Protein AF-A0A1A6GQ51-F1 (afdb_monomer)

Mean predicted aligned error: 12.48 Å

Foldseek 3Di:
DDDDDDDDPPPCPPPVPPFDWDWDWDDDPNDIDTDIDGPVNVQVVVVVCCVPPNPCVGVVDDHDDDPVVVVPDPPDD

InterPro domains:
  IPR036871 PX domain superfamily [G3DSA:3.30.1520.10] (2-76)
  IPR036871 PX domain superfamily [SSF64268] (12-67)
  IPR051576 PX Domain-Containing Rho GAP [PTHR15729] (1-76)

Radius of gyration: 17.45 Å; Cα contacts (8 Å, |Δi|>4): 44; chains: 1; bounding box: 48×33×46 Å

Organism: Neotoma lepida (NCBI:txid56216)

Structure (mmCIF, N/CA/C/O backbone):
data_AF-A0A1A6GQ51-F1
#
_entry.id   AF-A0A1A6GQ51-F1
#
loop_
_atom_site.group_PDB
_atom_site.id
_atom_site.type_symbol
_atom_site.label_atom_id
_atom_site.label_alt_id
_atom_site.label_comp_id
_atom_site.label_asym_id
_atom_site.label_entity_id
_atom_site.label_seq_id
_atom_site.pdbx_PDB_ins_code
_atom_site.Cartn_x
_atom_site.Cartn_y
_atom_site.Cartn_z
_atom_site.occupancy
_atom_site.B_iso_or_equiv
_atom_site.auth_seq_id
_atom_site.auth_comp_id
_atom_site.auth_asym_id
_atom_site.auth_atom_id
_atom_site.pdbx_PDB_model_num
ATOM 1 N N . LEU A 1 1 ? 34.626 -7.411 15.490 1.00 39.19 1 LEU A N 1
ATOM 2 C CA . LEU A 1 1 ? 34.182 -8.111 14.269 1.00 39.19 1 LEU A CA 1
ATOM 3 C C . LEU A 1 1 ? 33.878 -7.042 13.241 1.00 39.19 1 LEU A C 1
ATOM 5 O O . LEU A 1 1 ? 32.849 -6.387 13.336 1.00 39.19 1 LEU A O 1
ATOM 9 N N . SER A 1 2 ?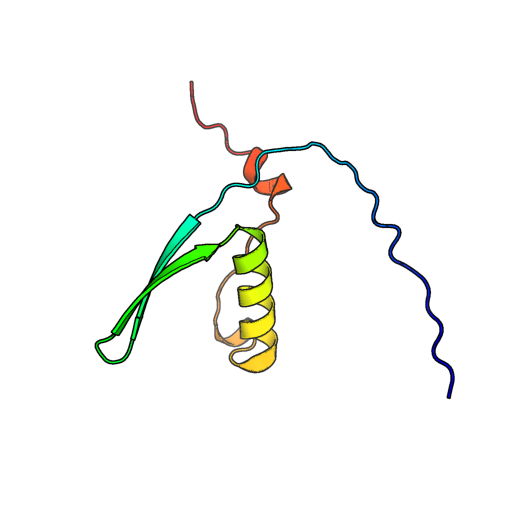 34.848 -6.777 12.375 1.00 38.03 2 SER A N 1
ATOM 10 C CA . SER A 1 2 ? 34.703 -5.867 11.244 1.00 38.03 2 SER A CA 1
ATOM 11 C C . SER A 1 2 ? 33.933 -6.586 10.142 1.00 38.03 2 SER A C 1
ATOM 13 O O . SER A 1 2 ? 34.243 -7.739 9.854 1.00 38.03 2 SER A O 1
ATOM 15 N N . LEU A 1 3 ? 32.971 -5.907 9.528 1.00 41.22 3 LEU A N 1
ATOM 16 C CA . LEU A 1 3 ? 32.426 -6.265 8.222 1.00 41.22 3 LEU A CA 1
ATOM 17 C C . LEU A 1 3 ? 32.485 -4.995 7.375 1.00 41.22 3 LEU A C 1
ATOM 19 O O . LEU A 1 3 ? 31.652 -4.102 7.506 1.00 41.22 3 LEU A O 1
ATOM 23 N N . SER A 1 4 ? 33.562 -4.898 6.600 1.00 46.47 4 SER A N 1
ATOM 24 C CA . SER A 1 4 ? 33.672 -4.002 5.454 1.00 46.47 4 SER A CA 1
ATOM 25 C C . SER A 1 4 ? 33.113 -4.730 4.240 1.00 46.47 4 SER A C 1
ATOM 27 O O . SER A 1 4 ? 33.502 -5.871 4.040 1.00 46.47 4 SER A O 1
ATOM 29 N N . GLU A 1 5 ? 32.276 -4.050 3.458 1.00 43.53 5 GLU A N 1
ATOM 30 C CA . GLU A 1 5 ? 31.927 -4.294 2.043 1.00 43.53 5 GLU A CA 1
ATOM 31 C C . GLU A 1 5 ? 31.061 -3.077 1.647 1.00 43.53 5 GLU A C 1
ATOM 33 O O . GLU A 1 5 ? 29.874 -3.003 1.943 1.00 43.53 5 GLU A O 1
ATOM 38 N N . GLU A 1 6 ? 31.656 -1.919 1.351 1.00 46.25 6 GLU A N 1
ATOM 39 C CA . GLU A 1 6 ? 32.010 -1.498 -0.014 1.00 46.25 6 GLU A CA 1
ATOM 40 C C . GLU A 1 6 ? 31.109 -2.117 -1.093 1.00 46.25 6 GLU A C 1
ATOM 42 O O . GLU A 1 6 ? 31.329 -3.244 -1.513 1.00 46.25 6 GLU A O 1
ATOM 47 N N . GLN A 1 7 ? 30.093 -1.356 -1.511 1.00 44.44 7 GLN A N 1
ATOM 48 C CA . GLN A 1 7 ? 29.651 -1.150 -2.898 1.00 44.44 7 GLN A CA 1
ATOM 49 C C . GLN A 1 7 ? 28.198 -0.677 -2.893 1.00 44.44 7 GLN A C 1
ATOM 51 O O . GLN A 1 7 ? 27.259 -1.463 -2.808 1.00 44.44 7 GLN A O 1
ATOM 56 N N . ASN A 1 8 ? 28.004 0.626 -3.057 1.00 40.25 8 ASN A N 1
ATOM 57 C CA . ASN A 1 8 ? 26.998 1.078 -4.006 1.00 40.25 8 ASN A CA 1
ATOM 58 C C . ASN A 1 8 ? 27.389 2.484 -4.443 1.00 40.25 8 ASN A C 1
ATOM 60 O O . ASN A 1 8 ? 27.003 3.480 -3.831 1.00 40.25 8 ASN A O 1
ATOM 64 N N . GLU A 1 9 ? 28.232 2.538 -5.472 1.00 38.56 9 GLU A N 1
ATOM 65 C CA . GLU A 1 9 ? 28.338 3.697 -6.347 1.00 38.56 9 GLU A CA 1
ATOM 66 C C . GLU A 1 9 ? 26.914 4.030 -6.802 1.00 38.56 9 GLU A C 1
ATOM 68 O O . GLU A 1 9 ? 26.374 3.428 -7.732 1.00 38.56 9 GLU A O 1
ATOM 73 N N . VAL A 1 10 ? 26.267 4.958 -6.093 1.00 44.03 10 VAL A N 1
ATOM 74 C CA . VAL A 1 10 ? 25.039 5.595 -6.547 1.00 44.03 10 VAL A CA 1
ATOM 75 C C . VAL A 1 10 ? 25.449 6.397 -7.769 1.00 44.03 10 VAL A C 1
ATOM 77 O O . VAL A 1 10 ? 25.808 7.572 -7.678 1.00 44.03 10 VAL A O 1
ATOM 80 N N . MET A 1 11 ? 25.428 5.732 -8.920 1.00 45.22 11 MET A N 1
ATOM 81 C CA . MET A 1 11 ? 25.460 6.359 -10.223 1.00 45.22 11 MET A CA 1
ATOM 82 C C . MET A 1 11 ? 24.204 7.223 -10.304 1.00 45.22 11 MET A C 1
ATOM 84 O O . MET A 1 11 ? 23.117 6.777 -10.672 1.00 45.22 11 MET A O 1
ATOM 88 N N . LYS A 1 12 ? 24.357 8.471 -9.852 1.00 49.41 12 LYS A N 1
ATOM 89 C CA . LYS A 1 12 ? 23.394 9.554 -9.995 1.00 49.41 12 LYS A CA 1
ATOM 90 C C . LYS A 1 12 ? 23.307 9.896 -11.476 1.00 49.41 12 LYS A C 1
ATOM 92 O O . LYS A 1 12 ? 23.807 10.925 -11.921 1.00 49.41 12 LYS A O 1
ATOM 97 N N . ASN A 1 13 ? 22.626 9.048 -12.235 1.00 43.41 13 ASN A N 1
ATOM 98 C CA . ASN A 1 13 ? 22.089 9.423 -13.532 1.00 43.41 13 ASN A CA 1
ATOM 99 C C . ASN A 1 13 ? 20.837 10.254 -13.256 1.00 43.41 13 ASN A C 1
ATOM 101 O O . ASN A 1 13 ? 19.709 9.795 -13.413 1.00 43.41 13 ASN A O 1
ATOM 105 N N . GLY A 1 14 ? 21.068 11.473 -12.764 1.00 47.66 14 GLY A N 1
ATOM 106 C CA . GLY A 1 14 ? 20.052 12.490 -12.543 1.00 47.66 14 GLY A CA 1
ATOM 107 C C . GLY A 1 14 ? 19.529 12.997 -13.879 1.00 47.66 14 GLY A C 1
ATOM 108 O O . GLY A 1 14 ? 19.863 14.092 -14.316 1.00 47.66 14 GLY A O 1
ATOM 109 N N . CYS A 1 15 ? 18.695 12.197 -14.540 1.00 46.84 15 CYS A N 1
ATOM 110 C CA . CYS A 1 15 ? 17.580 12.775 -15.261 1.00 46.84 15 CYS A CA 1
ATOM 111 C C . CYS A 1 15 ? 16.586 13.165 -14.169 1.00 46.84 15 CYS A C 1
ATOM 113 O O . CYS A 1 15 ? 15.950 12.281 -13.601 1.00 46.84 15 CYS A O 1
ATOM 115 N N . GLU A 1 16 ? 16.494 14.458 -13.844 1.00 50.84 16 GLU A N 1
ATOM 116 C CA . GLU A 1 16 ? 15.464 15.033 -12.964 1.00 50.84 16 GLU A CA 1
ATOM 117 C C . GLU A 1 16 ? 14.082 14.876 -13.635 1.00 50.84 16 GLU A C 1
ATOM 119 O O . GLU A 1 16 ? 13.412 15.835 -14.019 1.00 50.84 16 GLU A O 1
ATOM 124 N N . SER A 1 17 ? 13.668 13.631 -13.862 1.00 63.00 17 SER A N 1
ATOM 125 C CA . SER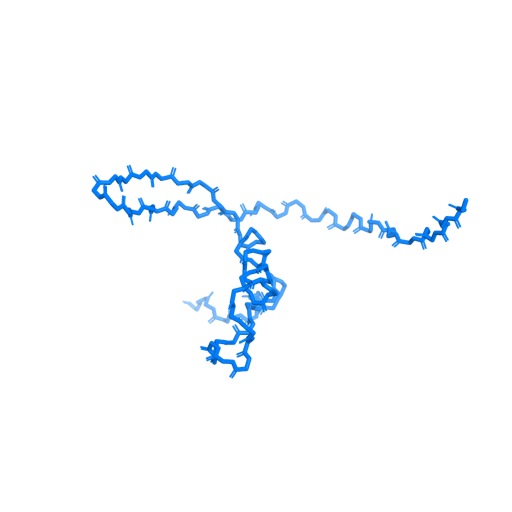 A 1 17 ? 12.300 13.282 -14.186 1.00 63.00 17 SER A CA 1
ATOM 126 C C . SER A 1 17 ? 11.509 13.573 -12.926 1.00 63.00 17 SER A C 1
ATOM 128 O O . SER A 1 17 ? 11.793 12.993 -11.881 1.00 63.00 17 SER A O 1
ATOM 130 N N . LYS A 1 18 ? 10.548 14.501 -13.003 1.00 70.56 18 LYS A N 1
ATOM 131 C CA . LYS A 1 18 ? 9.586 14.720 -11.918 1.00 70.56 18 LYS A CA 1
ATOM 132 C C . LYS A 1 18 ? 8.974 13.368 -11.559 1.00 70.56 18 LYS A C 1
ATOM 134 O O . LYS A 1 18 ? 8.183 12.832 -12.332 1.00 70.56 18 LYS A O 1
ATOM 139 N N . GLU A 1 19 ? 9.380 12.816 -10.421 1.00 79.25 19 GLU A N 1
ATOM 140 C CA . GLU A 1 19 ? 8.855 11.553 -9.922 1.00 79.25 19 GLU A CA 1
ATOM 141 C C . GLU A 1 19 ? 7.344 11.713 -9.717 1.00 79.25 19 GLU A C 1
ATOM 143 O O . GLU A 1 19 ? 6.888 12.649 -9.051 1.00 79.25 19 GLU A O 1
ATOM 148 N N . LEU A 1 20 ? 6.554 10.844 -10.351 1.00 88.31 20 LEU A N 1
ATOM 149 C CA . LEU A 1 20 ? 5.105 10.870 -10.197 1.00 88.31 20 LEU A CA 1
ATOM 150 C C . LEU A 1 20 ? 4.747 10.501 -8.756 1.00 88.31 20 LEU A C 1
ATOM 152 O O . LEU A 1 20 ? 5.206 9.490 -8.220 1.00 88.31 20 LEU A O 1
ATOM 156 N N . VAL A 1 21 ? 3.893 11.322 -8.145 1.00 93.75 21 VAL A N 1
ATOM 157 C CA . VAL A 1 21 ? 3.391 11.107 -6.787 1.00 93.75 21 VAL A CA 1
ATOM 158 C C . VAL A 1 21 ? 1.907 10.778 -6.847 1.00 93.75 21 VAL A C 1
ATOM 160 O O . VAL A 1 21 ? 1.107 11.533 -7.397 1.00 93.75 21 VAL A O 1
ATOM 163 N N . TYR A 1 22 ? 1.542 9.672 -6.214 1.00 95.00 22 TYR A N 1
ATOM 164 C CA . TYR A 1 22 ? 0.183 9.179 -6.078 1.00 95.00 22 TYR A CA 1
ATOM 165 C C . TYR A 1 22 ? -0.401 9.611 -4.732 1.00 95.00 22 TYR A C 1
ATOM 167 O O . TYR A 1 22 ? 0.255 9.528 -3.689 1.00 95.00 22 TYR A O 1
ATOM 175 N N . LEU A 1 23 ? -1.656 10.062 -4.750 1.00 97.50 23 LEU A N 1
ATOM 176 C CA . LEU A 1 23 ? -2.451 10.274 -3.542 1.00 97.50 23 LEU A CA 1
ATOM 177 C C . LEU A 1 23 ? -3.218 8.989 -3.242 1.00 97.50 23 LEU A C 1
ATOM 179 O O . LEU A 1 23 ? -4.128 8.625 -3.981 1.00 97.50 23 LEU A O 1
ATOM 183 N N . VAL A 1 24 ? -2.857 8.304 -2.160 1.00 97.62 24 VAL A N 1
ATOM 184 C CA . VAL A 1 24 ? -3.498 7.049 -1.756 1.00 97.62 24 VAL A CA 1
ATOM 185 C C . VAL A 1 24 ? -4.381 7.309 -0.553 1.00 97.62 24 VAL A C 1
ATOM 187 O O . VAL A 1 24 ? -3.895 7.737 0.496 1.00 97.62 24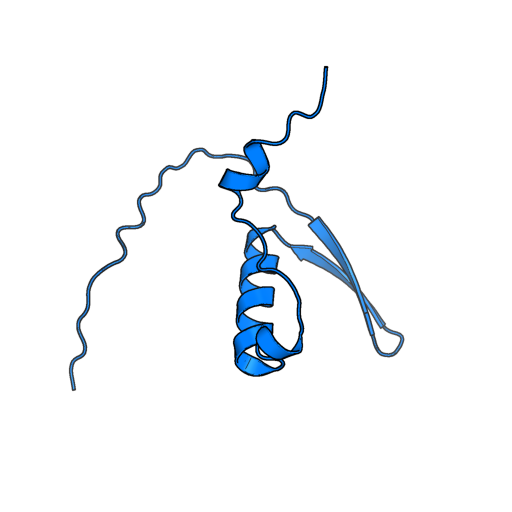 VAL A O 1
ATOM 190 N N . GLN A 1 25 ? -5.673 7.026 -0.686 1.00 97.88 25 GLN A N 1
ATOM 191 C CA . GLN A 1 25 ? -6.586 7.019 0.447 1.00 97.88 25 GLN A CA 1
ATOM 192 C C . GLN A 1 25 ? -6.474 5.684 1.184 1.00 97.88 25 GLN A C 1
ATOM 194 O O . GLN A 1 25 ? -6.735 4.623 0.624 1.00 97.88 25 GLN A O 1
ATOM 199 N N . ILE A 1 26 ? -6.112 5.745 2.459 1.00 97.19 26 ILE A N 1
ATOM 200 C CA . ILE A 1 26 ? -6.107 4.596 3.359 1.00 97.19 26 ILE A CA 1
ATOM 201 C C . ILE A 1 26 ? -7.391 4.640 4.178 1.00 97.19 26 ILE A C 1
ATOM 203 O O . ILE A 1 26 ? -7.765 5.701 4.679 1.00 97.19 26 ILE A O 1
ATOM 207 N N . ALA A 1 27 ? -8.071 3.503 4.316 1.00 97.75 27 ALA A N 1
ATOM 208 C CA . ALA A 1 27 ? -9.250 3.366 5.162 1.00 97.75 27 ALA A CA 1
ATOM 209 C C . ALA A 1 27 ? -9.177 2.061 5.962 1.00 97.75 27 ALA A C 1
ATOM 211 O O . ALA A 1 27 ? -9.008 0.984 5.395 1.00 97.75 27 ALA A O 1
ATOM 212 N N . CYS A 1 28 ? -9.273 2.153 7.288 1.00 97.00 28 CYS A N 1
ATOM 213 C CA . CYS A 1 28 ? -9.236 1.002 8.189 1.00 97.00 28 CYS A CA 1
ATOM 214 C C . CYS A 1 28 ? -9.891 1.357 9.530 1.00 97.00 28 CYS A C 1
ATOM 216 O O . CYS A 1 28 ? -9.694 2.459 10.042 1.00 97.00 28 CYS A O 1
ATOM 218 N N . GLN A 1 29 ? -10.664 0.425 10.104 1.00 96.56 29 GLN A N 1
ATOM 219 C CA . GLN A 1 29 ? -11.305 0.570 11.424 1.00 96.56 29 GLN A CA 1
ATOM 220 C C . GLN A 1 29 ? -12.073 1.899 11.597 1.00 96.56 29 GLN A C 1
ATOM 222 O O . GLN A 1 29 ? -11.948 2.583 12.610 1.00 96.56 29 GLN A O 1
ATOM 227 N N . GLY A 1 30 ? -12.835 2.303 10.574 1.00 97.25 30 GLY A N 1
ATOM 228 C CA . GLY A 1 30 ? -13.640 3.532 10.598 1.00 97.25 30 GLY A CA 1
ATOM 229 C C . GLY A 1 30 ? -12.847 4.842 10.486 1.00 97.25 30 GLY A C 1
ATOM 230 O O . GLY A 1 30 ? -13.435 5.915 10.567 1.00 97.25 30 GLY A O 1
ATOM 231 N N . LYS A 1 31 ? -11.526 4.781 10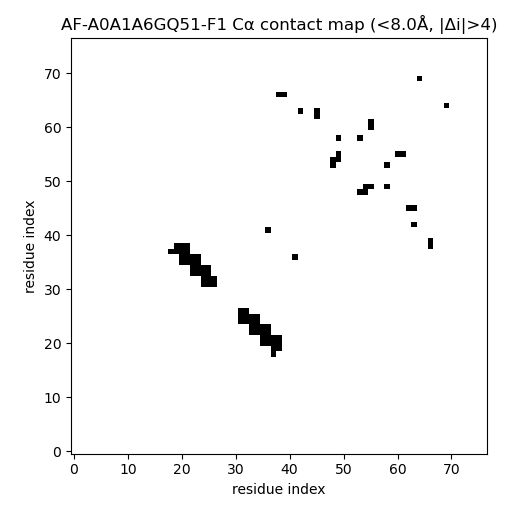.284 1.00 98.00 31 LYS A N 1
ATOM 232 C CA . LYS A 1 31 ? -10.660 5.943 1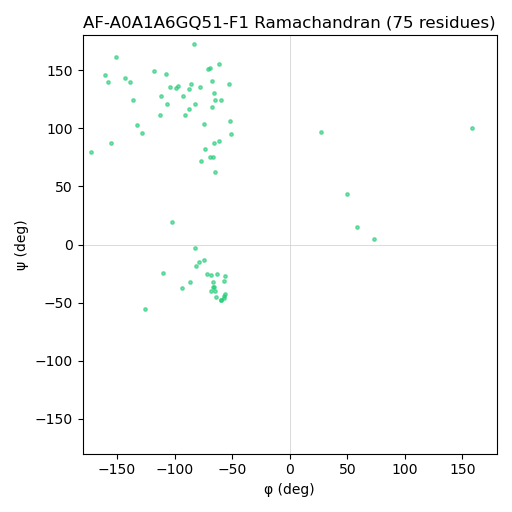0.043 1.00 98.00 31 LYS A CA 1
ATOM 233 C C . LYS A 1 31 ? -10.223 5.973 8.583 1.00 98.00 31 LYS A C 1
ATOM 235 O O . LYS A 1 31 ? -10.006 4.918 7.988 1.00 98.00 31 LYS A O 1
ATOM 240 N N . SER A 1 32 ? -10.045 7.170 8.025 1.00 98.19 32 SER A N 1
ATOM 241 C CA . SER A 1 32 ? -9.454 7.342 6.698 1.00 98.19 32 SER A CA 1
ATOM 242 C C . SER A 1 32 ? -8.565 8.581 6.623 1.00 98.19 32 SER A C 1
ATOM 244 O O . SER A 1 32 ? -8.853 9.594 7.257 1.00 98.19 32 SER A O 1
ATOM 246 N N . TRP A 1 33 ? -7.467 8.482 5.875 1.00 98.19 33 TRP A N 1
ATOM 247 C CA . TRP A 1 33 ? -6.530 9.574 5.612 1.00 98.19 33 TRP A CA 1
ATOM 248 C C . TRP A 1 33 ? -5.862 9.377 4.248 1.00 98.19 33 TRP A C 1
ATOM 250 O O . TRP A 1 33 ? -5.857 8.275 3.702 1.00 98.19 33 TRP A O 1
ATOM 260 N N . ILE A 1 34 ? -5.293 10.448 3.696 1.00 98.19 34 ILE A N 1
ATOM 261 C CA . ILE A 1 34 ? -4.573 10.415 2.419 1.00 98.19 34 ILE A CA 1
ATOM 262 C C . ILE A 1 34 ? -3.071 10.466 2.691 1.00 98.19 34 ILE A C 1
ATOM 264 O O . ILE A 1 34 ? -2.608 11.273 3.497 1.00 98.19 34 ILE A O 1
ATOM 268 N N . VAL A 1 35 ? -2.305 9.628 1.996 1.00 97.81 35 VAL A N 1
ATOM 269 C CA . VAL A 1 35 ? -0.838 9.666 1.977 1.00 97.81 35 VAL A CA 1
ATOM 270 C C . VAL A 1 35 ? -0.330 9.944 0.565 1.00 97.81 35 VAL A C 1
ATOM 272 O O . VAL A 1 35 ? -0.958 9.557 -0.418 1.00 97.81 35 VAL A O 1
ATOM 275 N N . LYS A 1 36 ? 0.817 10.617 0.469 1.00 97.12 36 LYS A N 1
ATOM 276 C CA . LYS A 1 36 ? 1.553 10.805 -0.786 1.00 97.12 36 LYS A CA 1
ATOM 277 C C . LYS A 1 36 ? 2.585 9.694 -0.914 1.00 97.12 36 LYS A C 1
ATOM 279 O O . LYS A 1 36 ? 3.332 9.485 0.039 1.00 97.12 36 LYS A O 1
ATOM 284 N N . ARG A 1 37 ? 2.608 8.991 -2.044 1.00 97.12 37 ARG A N 1
ATOM 285 C CA . ARG A 1 37 ? 3.546 7.893 -2.307 1.00 97.12 37 ARG A CA 1
ATOM 286 C C . ARG A 1 37 ? 4.064 7.948 -3.725 1.00 97.12 37 ARG A C 1
ATOM 288 O O . ARG A 1 37 ? 3.290 8.230 -4.636 1.00 97.12 37 ARG A O 1
ATOM 295 N N . SER A 1 38 ? 5.345 7.681 -3.912 1.00 94.19 38 SER A N 1
ATOM 296 C CA . SER A 1 38 ? 5.875 7.457 -5.250 1.00 94.19 38 SER A CA 1
ATOM 297 C C . SER A 1 38 ? 5.663 6.012 -5.697 1.00 94.19 38 SER A C 1
ATOM 299 O O . SER A 1 38 ? 5.209 5.160 -4.930 1.00 94.19 38 SER A O 1
ATOM 301 N N . TYR A 1 39 ? 5.973 5.720 -6.958 1.00 93.50 39 TYR A N 1
ATOM 302 C CA . TYR A 1 39 ? 5.928 4.343 -7.440 1.00 93.50 39 TYR A CA 1
ATOM 303 C C . TYR A 1 39 ? 6.986 3.455 -6.756 1.00 93.50 39 TYR A C 1
ATOM 305 O O . TYR A 1 39 ? 6.705 2.304 -6.415 1.00 93.50 39 TYR A O 1
ATOM 313 N N . GLU A 1 40 ? 8.173 3.998 -6.468 1.00 94.50 40 GLU A N 1
ATOM 314 C CA . GLU A 1 40 ? 9.223 3.262 -5.754 1.00 94.50 40 GLU A CA 1
ATOM 315 C C . GLU A 1 40 ? 8.830 2.955 -4.299 1.00 94.50 40 GLU A C 1
ATOM 317 O O . GLU A 1 40 ? 9.140 1.869 -3.805 1.00 94.50 40 GLU A O 1
ATOM 322 N N . ASP A 1 41 ? 8.051 3.822 -3.636 1.00 95.56 41 ASP A N 1
ATOM 323 C CA . ASP A 1 41 ? 7.468 3.501 -2.324 1.00 95.56 41 ASP A CA 1
ATOM 324 C C . ASP A 1 41 ? 6.621 2.216 -2.369 1.00 95.56 41 ASP A C 1
ATOM 326 O O . ASP A 1 41 ? 6.705 1.377 -1.465 1.00 95.56 41 ASP A O 1
ATOM 330 N N . PHE A 1 42 ? 5.801 2.036 -3.413 1.00 95.44 42 PHE A N 1
ATOM 331 C CA . PHE A 1 42 ? 4.988 0.826 -3.566 1.00 95.44 42 PHE A CA 1
ATOM 332 C C . PHE A 1 42 ? 5.843 -0.410 -3.811 1.00 95.44 42 PHE A C 1
ATOM 334 O O . PHE A 1 42 ? 5.535 -1.472 -3.274 1.00 95.44 42 PHE A O 1
ATOM 341 N N . ARG A 1 43 ? 6.938 -0.283 -4.565 1.00 94.81 43 ARG A N 1
ATOM 342 C CA . ARG A 1 43 ? 7.872 -1.392 -4.813 1.00 94.81 43 ARG A CA 1
ATOM 343 C C . ARG A 1 43 ? 8.576 -1.841 -3.536 1.00 94.81 43 ARG A C 1
ATOM 345 O O . ARG A 1 43 ? 8.711 -3.039 -3.294 1.00 94.81 43 ARG A O 1
ATOM 352 N N . VAL A 1 44 ? 8.965 -0.899 -2.678 1.00 95.12 44 VAL A N 1
ATOM 353 C CA . VAL A 1 44 ? 9.524 -1.212 -1.353 1.00 95.12 44 VAL A CA 1
ATOM 354 C C . VAL A 1 44 ? 8.485 -1.906 -0.472 1.00 95.12 44 VAL A C 1
ATOM 356 O O . VAL A 1 44 ? 8.798 -2.919 0.158 1.00 95.12 44 VAL A O 1
ATOM 359 N N . LEU A 1 45 ? 7.245 -1.407 -0.449 1.00 95.12 45 LEU A N 1
ATOM 360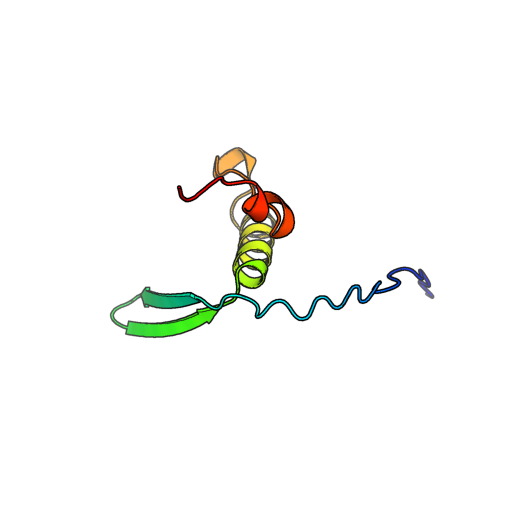 C CA . LEU A 1 45 ? 6.152 -2.041 0.290 1.00 95.12 45 LEU A CA 1
ATOM 361 C C . LEU A 1 45 ? 5.897 -3.472 -0.194 1.00 95.12 45 LEU A C 1
ATOM 363 O O . LEU A 1 45 ? 5.815 -4.379 0.629 1.00 95.12 45 LEU A O 1
ATOM 367 N N . ASP A 1 46 ? 5.803 -3.677 -1.506 1.00 94.94 46 ASP A N 1
ATOM 368 C CA . ASP A 1 46 ? 5.605 -4.981 -2.137 1.00 94.94 46 ASP A CA 1
ATOM 369 C C . ASP A 1 46 ? 6.717 -5.965 -1.743 1.00 94.94 46 ASP A C 1
ATOM 371 O O . ASP A 1 46 ? 6.431 -7.079 -1.299 1.00 94.94 46 ASP A O 1
ATOM 375 N N . LYS A 1 47 ? 7.983 -5.535 -1.780 1.00 93.88 47 LYS A N 1
ATOM 376 C CA . LYS A 1 47 ? 9.114 -6.346 -1.310 1.00 93.88 47 LYS A CA 1
ATOM 377 C C . LYS A 1 47 ? 8.983 -6.714 0.171 1.00 93.88 47 LYS A C 1
ATOM 379 O O . LYS A 1 47 ? 9.161 -7.876 0.524 1.00 93.88 47 LYS A O 1
ATOM 384 N N . HIS A 1 48 ? 8.676 -5.756 1.046 1.00 95.50 48 HIS A N 1
ATOM 385 C CA . HIS A 1 48 ? 8.566 -6.014 2.487 1.00 95.50 48 HIS A CA 1
ATOM 386 C C . HIS A 1 48 ? 7.366 -6.891 2.845 1.00 95.50 48 HIS A C 1
ATOM 388 O O . HIS A 1 48 ? 7.493 -7.792 3.673 1.0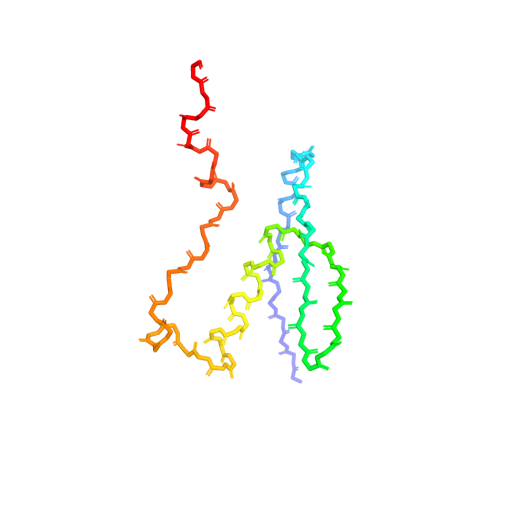0 95.50 48 HIS A O 1
ATOM 394 N N . LEU A 1 49 ? 6.221 -6.680 2.199 1.00 94.75 49 LEU A N 1
ATOM 395 C CA . LEU A 1 49 ? 5.033 -7.508 2.384 1.00 94.75 49 LEU A CA 1
ATOM 396 C C . LEU A 1 49 ? 5.353 -8.974 2.088 1.00 94.75 49 LEU A C 1
ATOM 398 O O . LEU A 1 49 ? 5.004 -9.851 2.884 1.00 94.75 49 LEU A O 1
ATOM 402 N N . HIS A 1 50 ? 6.075 -9.221 0.992 1.00 94.88 50 HIS A N 1
ATOM 403 C CA . HIS A 1 50 ? 6.403 -10.577 0.573 1.00 94.88 50 HIS A CA 1
ATOM 404 C C . HIS A 1 50 ? 7.561 -11.226 1.344 1.00 94.88 50 HIS A C 1
ATOM 406 O O . HIS A 1 50 ? 7.709 -12.445 1.307 1.00 94.88 50 HIS A O 1
ATOM 412 N N . LEU A 1 51 ? 8.354 -10.442 2.077 1.00 91.88 51 LEU A N 1
ATOM 413 C CA . LEU A 1 51 ? 9.371 -10.959 2.997 1.00 91.88 51 LEU A CA 1
ATOM 414 C C . LEU A 1 51 ? 8.812 -11.265 4.392 1.00 91.88 51 LEU A C 1
ATOM 416 O O . LEU A 1 51 ? 9.313 -12.168 5.058 1.00 91.88 51 LEU A O 1
ATOM 420 N N . CYS A 1 52 ? 7.811 -10.510 4.850 1.00 88.38 52 CYS A N 1
ATOM 421 C CA . CYS A 1 52 ? 7.396 -10.526 6.255 1.00 88.38 52 CYS A CA 1
ATOM 422 C C . CYS A 1 52 ? 6.033 -11.168 6.521 1.00 88.38 52 CYS A C 1
ATOM 424 O O . CYS A 1 52 ? 5.788 -11.581 7.652 1.00 88.38 52 CYS A O 1
ATOM 426 N N . ILE A 1 53 ? 5.131 -11.209 5.536 1.00 88.06 53 ILE A N 1
ATOM 427 C CA . ILE A 1 53 ? 3.731 -11.599 5.769 1.00 88.06 53 ILE A CA 1
ATOM 428 C C . ILE A 1 53 ? 3.316 -12.740 4.842 1.00 88.06 53 ILE A C 1
ATOM 430 O O . ILE A 1 53 ? 2.884 -13.787 5.317 1.00 88.06 53 ILE A O 1
ATOM 434 N N . TYR A 1 54 ? 3.472 -12.559 3.529 1.00 86.75 54 TYR A N 1
ATOM 435 C CA . TYR A 1 54 ? 3.043 -13.536 2.528 1.00 86.75 54 TYR A CA 1
ATOM 436 C C . TYR A 1 54 ? 4.145 -13.768 1.507 1.00 86.75 54 TYR A C 1
ATOM 438 O O . TYR A 1 54 ? 4.292 -12.954 0.608 1.00 86.75 54 TYR A O 1
ATOM 446 N N . ASP A 1 55 ? 4.889 -14.874 1.582 1.00 90.75 55 ASP A N 1
ATOM 447 C CA . ASP A 1 55 ? 5.822 -15.223 0.498 1.00 90.75 55 ASP A CA 1
ATOM 448 C C . ASP A 1 55 ? 5.072 -15.216 -0.848 1.00 90.75 55 ASP A C 1
ATOM 450 O O . ASP A 1 55 ? 3.917 -15.644 -0.942 1.00 90.75 55 ASP A O 1
ATOM 454 N N . ARG A 1 56 ? 5.707 -14.666 -1.889 1.00 92.94 56 ARG A N 1
ATOM 455 C CA . ARG A 1 56 ? 5.076 -14.409 -3.194 1.00 92.94 56 ARG A CA 1
ATOM 456 C C . ARG A 1 56 ? 4.476 -15.662 -3.830 1.00 92.94 56 ARG A C 1
ATOM 458 O O . ARG A 1 56 ? 3.485 -15.575 -4.552 1.00 92.94 56 ARG A O 1
ATOM 465 N N . ARG A 1 57 ? 5.016 -16.839 -3.512 1.00 90.38 57 ARG A N 1
ATOM 466 C CA . ARG A 1 57 ? 4.462 -18.126 -3.952 1.00 90.38 57 ARG A CA 1
ATOM 467 C C . ARG A 1 57 ? 3.057 -18.378 -3.400 1.00 90.38 57 ARG A C 1
ATOM 469 O O . ARG A 1 57 ? 2.294 -19.098 -4.031 1.00 90.38 57 ARG A O 1
ATOM 476 N N . PHE A 1 58 ? 2.707 -17.779 -2.262 1.00 91.50 58 PHE A N 1
ATOM 477 C CA . PHE A 1 58 ? 1.377 -17.871 -1.658 1.00 91.50 58 PHE A CA 1
ATOM 478 C C . PHE A 1 58 ? 0.457 -16.717 -2.061 1.00 91.50 58 PHE A C 1
ATOM 480 O O . PHE A 1 58 ? -0.729 -16.961 -2.277 1.00 91.50 58 PHE A O 1
ATOM 487 N N . SER A 1 59 ? 0.971 -15.485 -2.187 1.00 90.38 59 SER A N 1
ATOM 488 C CA . SER A 1 59 ? 0.147 -14.341 -2.616 1.00 90.38 59 SER A CA 1
ATOM 489 C C . SER A 1 59 ? -0.294 -14.445 -4.078 1.00 90.38 59 SER A C 1
ATOM 491 O O . SER A 1 59 ? -1.328 -13.890 -4.437 1.00 90.38 59 SER A O 1
ATOM 493 N N . GLN A 1 60 ? 0.484 -15.153 -4.911 1.00 90.50 60 GLN A N 1
ATOM 494 C CA . GLN A 1 60 ? 0.282 -15.293 -6.360 1.00 90.50 60 GLN A CA 1
ATOM 495 C C . GLN A 1 60 ? 0.287 -13.951 -7.118 1.00 90.50 60 GLN A C 1
ATOM 497 O O . GLN A 1 60 ? -0.112 -13.889 -8.279 1.00 90.50 60 GLN A O 1
ATOM 502 N N . LEU A 1 61 ? 0.767 -12.874 -6.487 1.00 91.31 61 LEU A N 1
ATOM 503 C CA . LEU A 1 61 ? 0.886 -11.555 -7.104 1.00 91.31 61 LEU A CA 1
ATOM 504 C C . LEU A 1 61 ? 2.207 -11.427 -7.874 1.00 91.31 61 LEU A C 1
ATOM 506 O O . LEU A 1 61 ? 3.271 -11.826 -7.386 1.00 91.31 61 LEU A O 1
ATOM 510 N N . SER A 1 62 ? 2.161 -10.816 -9.058 1.00 91.62 62 SER A N 1
ATOM 511 C CA . SER A 1 62 ? 3.352 -10.478 -9.849 1.00 91.62 62 SER A CA 1
ATOM 512 C C . SER A 1 62 ? 4.175 -9.360 -9.201 1.00 91.62 62 SER A C 1
ATOM 514 O O . SER A 1 62 ? 3.641 -8.531 -8.464 1.00 91.62 62 SER A O 1
ATOM 516 N N . GLU A 1 63 ? 5.488 -9.348 -9.448 1.00 92.00 63 GLU A N 1
ATOM 517 C CA . GLU A 1 63 ? 6.357 -8.263 -8.974 1.00 92.00 63 GLU A CA 1
ATOM 518 C C . GLU A 1 63 ? 6.013 -6.960 -9.695 1.00 92.00 63 GLU A C 1
ATOM 520 O O . GLU A 1 63 ? 5.738 -6.958 -10.897 1.00 92.00 63 GLU A O 1
ATOM 525 N N . LEU A 1 64 ? 6.041 -5.848 -8.959 1.00 92.94 64 LEU A N 1
ATOM 526 C CA . LEU A 1 64 ? 5.844 -4.535 -9.554 1.00 92.94 64 LEU A CA 1
ATOM 527 C C . LEU A 1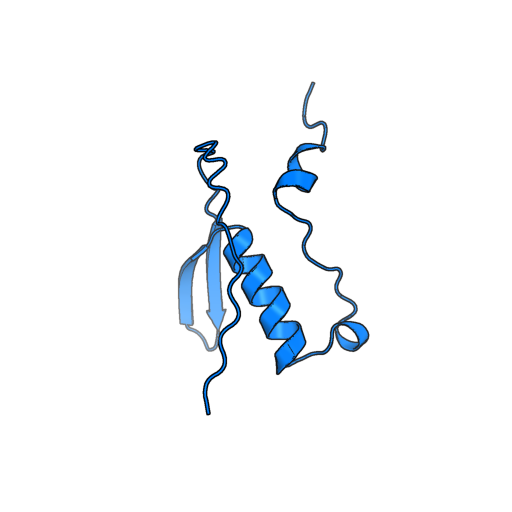 64 ? 7.001 -4.223 -10.529 1.00 92.94 64 LEU A C 1
ATOM 529 O O . LEU A 1 64 ? 8.168 -4.248 -10.108 1.00 92.94 64 LEU A O 1
ATOM 533 N N . PRO A 1 65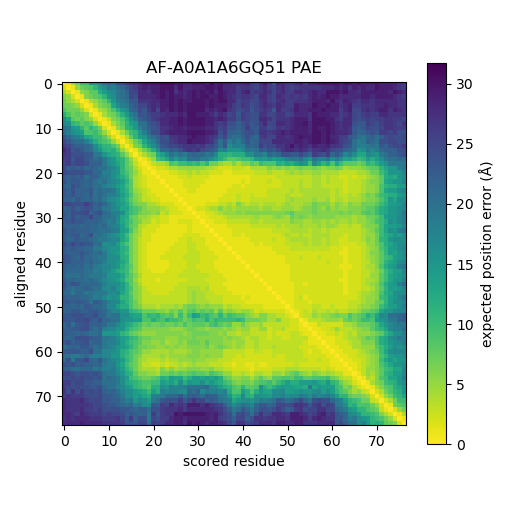 ? 6.718 -3.913 -11.812 1.00 92.38 65 PRO A N 1
ATOM 534 C CA . PRO A 1 65 ? 7.745 -3.652 -12.822 1.00 92.38 65 PRO A CA 1
ATOM 535 C C . PRO A 1 65 ? 8.604 -2.447 -12.442 1.00 92.38 65 PRO A C 1
ATOM 537 O O . PRO A 1 65 ? 8.157 -1.584 -11.694 1.00 92.38 65 PRO A O 1
ATOM 540 N N . ARG A 1 66 ? 9.841 -2.364 -12.939 1.00 86.25 66 ARG A N 1
ATOM 541 C CA . ARG A 1 66 ? 10.700 -1.198 -12.681 1.00 86.25 66 ARG A CA 1
ATOM 542 C C . ARG A 1 66 ? 10.198 0.037 -13.437 1.00 86.25 66 ARG A C 1
ATOM 544 O O . ARG A 1 66 ? 9.621 -0.089 -14.515 1.00 86.25 66 ARG A O 1
ATOM 551 N N . SER A 1 67 ? 10.450 1.221 -12.881 1.00 73.44 67 SER A N 1
ATOM 552 C CA . SER A 1 67 ? 9.997 2.505 -13.434 1.00 73.44 67 SER A CA 1
ATOM 553 C C . SER A 1 67 ? 10.463 2.767 -14.875 1.00 73.44 67 SER A C 1
ATOM 555 O O . SER A 1 67 ? 9.749 3.390 -15.654 1.00 73.44 67 SER A O 1
ATOM 557 N N . ASP A 1 68 ? 11.633 2.262 -15.263 1.00 71.00 68 ASP A N 1
ATOM 558 C CA . ASP A 1 68 ? 12.179 2.340 -16.622 1.00 71.00 68 ASP A CA 1
ATOM 559 C C . ASP A 1 68 ? 11.456 1.428 -17.627 1.00 71.00 68 ASP A C 1
ATOM 561 O O . ASP A 1 68 ? 11.409 1.754 -18.810 1.00 71.00 68 ASP A O 1
ATOM 565 N N . MET A 1 69 ? 10.829 0.340 -17.168 1.00 62.34 69 MET A N 1
ATOM 566 C CA . MET A 1 69 ? 10.058 -0.572 -18.026 1.00 62.34 69 MET A CA 1
ATOM 567 C C . MET A 1 69 ? 8.638 -0.078 -18.322 1.00 62.34 69 MET A C 1
ATOM 569 O O . MET A 1 69 ? 8.025 -0.525 -19.285 1.00 62.34 69 MET A O 1
ATOM 573 N N . LEU A 1 70 ? 8.115 0.860 -17.527 1.00 59.12 70 LEU A N 1
ATOM 574 C CA . LEU A 1 70 ? 6.810 1.489 -17.776 1.00 59.12 70 LEU A CA 1
ATOM 575 C C . LEU A 1 70 ? 6.849 2.496 -18.935 1.00 59.12 70 LEU A C 1
ATOM 577 O O . LEU A 1 70 ? 5.806 2.923 -19.414 1.00 59.12 70 LEU A O 1
ATOM 581 N N . LYS A 1 71 ? 8.043 2.888 -19.393 1.00 56.56 71 LYS A N 1
ATOM 582 C CA . LYS A 1 71 ? 8.221 3.910 -20.432 1.00 56.56 71 LYS A CA 1
ATOM 583 C C . LYS A 1 71 ? 8.051 3.377 -21.864 1.00 56.56 71 LYS A C 1
ATOM 585 O O . LYS A 1 71 ? 8.118 4.167 -22.799 1.00 56.56 71 LYS A O 1
ATOM 590 N N . ASP A 1 72 ? 7.832 2.069 -22.019 1.00 49.28 72 ASP A N 1
ATOM 591 C CA . ASP A 1 72 ? 7.645 1.382 -23.307 1.00 49.28 72 ASP A CA 1
ATOM 592 C C . ASP A 1 72 ? 6.165 1.058 -23.605 1.00 49.28 72 ASP A C 1
ATOM 594 O O . ASP A 1 72 ? 5.858 0.199 -24.424 1.00 49.28 72 ASP A O 1
ATOM 598 N N . SER A 1 73 ? 5.208 1.720 -22.944 1.00 40.06 73 SER A N 1
ATOM 599 C CA . SER A 1 73 ? 3.806 1.664 -23.371 1.00 40.06 73 SER A CA 1
ATOM 600 C C . SER A 1 73 ? 3.532 2.755 -24.417 1.00 40.06 73 SER A C 1
ATOM 602 O O . SER A 1 73 ? 3.621 3.943 -24.091 1.00 40.06 73 SER A O 1
ATOM 604 N N . PRO A 1 74 ? 3.178 2.401 -25.668 1.00 45.91 74 PRO A N 1
ATOM 605 C CA . PRO A 1 74 ? 2.759 3.368 -26.674 1.00 45.91 74 PRO A CA 1
ATOM 606 C C . PRO A 1 74 ? 1.339 3.873 -26.365 1.00 45.91 74 PRO A C 1
ATOM 608 O O . PRO A 1 74 ? 0.355 3.401 -26.925 1.00 45.91 74 PRO A O 1
ATOM 611 N N . GLU A 1 75 ? 1.226 4.849 -25.473 1.00 49.88 75 GLU A N 1
ATOM 612 C CA . GLU A 1 75 ? 0.043 5.703 -25.317 1.00 49.88 75 GLU A CA 1
ATOM 613 C C . GLU A 1 75 ? 0.507 7.108 -25.756 1.00 49.88 75 GLU A C 1
ATOM 615 O O . GLU A 1 75 ? 1.361 7.694 -25.105 1.00 49.88 75 GLU A O 1
ATOM 620 N N . SER A 1 76 ? 0.110 7.755 -26.851 1.00 40.62 76 SER A N 1
ATOM 621 C CA . SER A 1 76 ? -1.102 7.739 -27.667 1.00 40.62 76 SER A CA 1
ATOM 622 C C . SER A 1 76 ? -0.741 8.348 -29.038 1.00 40.62 76 SER A C 1
ATOM 624 O O . SER A 1 76 ? 0.104 9.245 -29.094 1.00 40.62 76 SER A O 1
ATOM 626 N N . SER A 1 77 ? -1.350 7.874 -30.131 1.00 36.97 77 SER A N 1
ATOM 627 C CA . SER A 1 77 ? -1.477 8.684 -31.361 1.00 36.97 77 SER A CA 1
ATOM 628 C C . SER A 1 77 ? -2.484 9.811 -31.158 1.00 36.97 77 SER A C 1
ATOM 630 O O . SER A 1 77 ? -3.364 9.642 -30.283 1.00 36.97 77 SER A O 1
#

Secondary structure (DSSP, 8-state):
--------------------EEEEEEEETTEEEEEEEEHHHHHHHHHHHHHHT--HHHH-PPPPPPTTGGGG-----

pLDDT: mean 76.93, std 22.72, range [36.97, 98.19]

Sequence (77 aa):
LSLSEEQNEVMKNGCESKELVYLVQIACQGKSWIVKRSYEDFRVLDKHLHLCIYDRRFSQLSELPRSDMLKDSPESS

Solvent-accessible surface area (backbone atoms only — not comparable to full-atom values): 5377 Å² total; per-residue (Å²): 136,88,83,87,77,92,83,77,85,77,77,78,76,74,71,84,64,80,77,64,72,45,80,44,79,46,76,57,97,96,44,72,53,76,44,80,37,42,66,65,54,52,46,52,48,54,54,49,45,33,73,74,78,41,49,49,88,75,65,72,62,79,80,78,76,57,81,78,67,66,71,76,62,95,80,78,137

Nearest PDB structures (foldseek):
  7xi6-assembly1_A  TM=5.032E-01  e=6.485E+00  Saccharolobus solfataricus
  3o27-assembly1_A  TM=4.154E-01  e=8.418E+00  Saccharolobus islandicus